Protein AF-A0A8I0H2J3-F1 (afdb_monomer)

Nearest PDB structures (foldseek):
  2j9d-assembly2_F  TM=2.224E-01  e=5.536E+00  Methanocaldococcus jannaschii

pLDDT: mean 88.03, std 11.67, range [45.56, 97.19]

Mean predicted aligned error: 5.98 Å

Solvent-accessible surface area (backbone atoms only — not comparable to full-atom values): 5090 Å² total; per-residue (Å²): 132,74,61,66,63,56,48,52,53,51,52,52,53,53,51,47,69,70,47,60,101,49,95,66,76,42,75,49,76,45,58,69,43,42,83,50,61,88,90,44,96,78,54,60,73,51,31,36,70,68,76,50,75,50,74,31,72,48,63,68,62,41,52,50,52,52,53,53,50,60,72,71,46,68,72,46,83,76,90,78,126

InterPro domains:
  IPR007160 Domain of unknown function DUF362 [PF04015] (6-68)

Structure (mmCIF, N/CA/C/O backbone):
data_AF-A0A8I0H2J3-F1
#
_entry.id 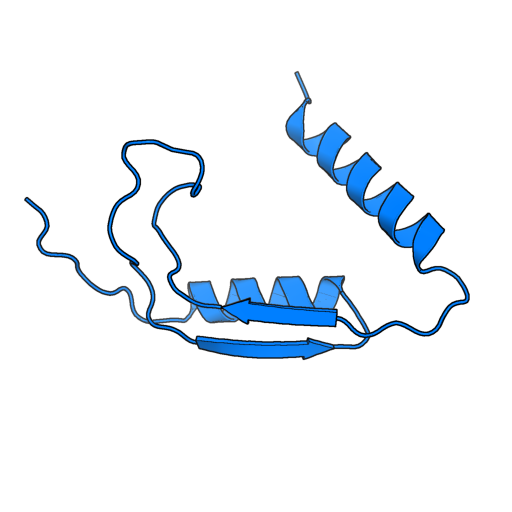  AF-A0A8I0H2J3-F1
#
loop_
_atom_site.group_PDB
_atom_site.id
_atom_site.type_symbol
_atom_site.label_atom_id
_atom_site.label_alt_id
_atom_site.label_comp_id
_atom_site.label_asym_id
_atom_site.label_entity_id
_atom_site.label_seq_id
_atom_site.pdbx_PDB_ins_code
_atom_site.Cartn_x
_atom_site.Cartn_y
_atom_site.Cartn_z
_atom_site.occupancy
_atom_site.B_iso_or_equiv
_atom_site.auth_seq_id
_atom_site.auth_comp_id
_atom_site.auth_asym_id
_atom_site.auth_atom_id
_atom_site.pdbx_PDB_model_num
ATOM 1 N N . TRP A 1 1 ? 18.957 11.999 11.638 1.00 45.56 1 TRP A N 1
ATOM 2 C CA . TRP A 1 1 ? 17.842 12.670 12.324 1.00 45.56 1 TRP A CA 1
ATOM 3 C C . TRP A 1 1 ? 16.573 12.239 11.648 1.00 45.56 1 TRP A C 1
ATOM 5 O O . TRP A 1 1 ? 16.520 12.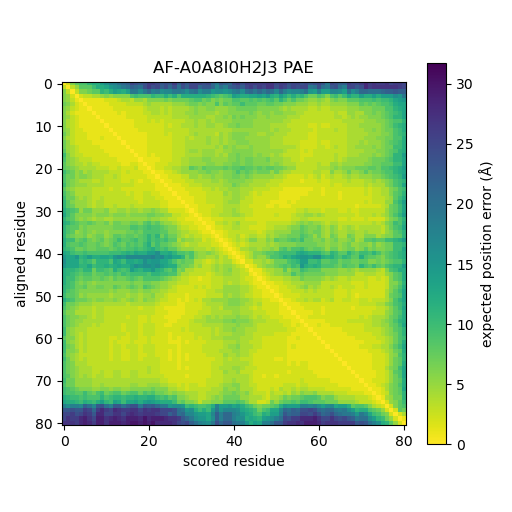167 10.430 1.00 45.56 1 TRP A O 1
ATOM 15 N N . ASP A 1 2 ? 15.639 11.848 12.487 1.00 59.62 2 ASP A N 1
ATOM 16 C CA . ASP A 1 2 ? 14.548 10.940 12.205 1.00 59.62 2 ASP A CA 1
ATOM 17 C C . ASP A 1 2 ? 13.335 11.652 11.572 1.00 59.62 2 ASP A C 1
ATOM 19 O O . ASP A 1 2 ? 12.301 11.875 12.203 1.00 59.62 2 ASP A O 1
ATOM 23 N N . THR A 1 3 ? 13.500 12.163 10.348 1.00 66.88 3 THR A N 1
ATOM 24 C CA . THR A 1 3 ? 12.438 12.937 9.684 1.00 66.88 3 THR A CA 1
ATOM 25 C C . THR A 1 3 ? 11.358 12.035 9.096 1.00 66.88 3 THR A C 1
ATOM 27 O O . THR A 1 3 ? 10.178 12.359 9.222 1.00 66.88 3 THR A O 1
ATOM 30 N N . SER A 1 4 ? 11.746 10.911 8.485 1.00 80.44 4 SER A N 1
ATOM 31 C CA . SER A 1 4 ? 10.825 10.025 7.764 1.00 80.44 4 SER A CA 1
ATOM 32 C C . SER A 1 4 ? 10.000 9.142 8.703 1.00 80.44 4 SER A C 1
ATOM 34 O O . SER A 1 4 ? 8.790 9.049 8.529 1.00 80.44 4 SER A O 1
ATOM 36 N N . GLU A 1 5 ? 10.607 8.553 9.740 1.00 88.62 5 GLU A N 1
ATOM 37 C CA . GLU A 1 5 ? 9.885 7.694 10.692 1.00 88.62 5 GLU A CA 1
ATOM 38 C C . GLU A 1 5 ? 8.854 8.515 11.474 1.00 88.62 5 GLU A C 1
ATOM 40 O O . GLU A 1 5 ? 7.669 8.183 11.510 1.00 88.62 5 GLU A O 1
ATOM 45 N N . ARG A 1 6 ? 9.266 9.672 12.014 1.00 91.19 6 ARG A N 1
ATOM 46 C CA . ARG A 1 6 ? 8.361 10.574 12.739 1.00 91.19 6 ARG A CA 1
ATOM 47 C C . ARG A 1 6 ? 7.230 11.123 11.871 1.00 91.19 6 ARG A C 1
ATOM 49 O O . ARG A 1 6 ? 6.133 11.349 12.385 1.00 91.19 6 ARG A O 1
ATOM 56 N N . LEU A 1 7 ? 7.480 11.366 10.585 1.00 90.38 7 LEU A N 1
ATOM 57 C CA . LEU A 1 7 ? 6.430 11.748 9.640 1.00 90.38 7 LEU A CA 1
ATOM 58 C C . LEU A 1 7 ? 5.423 10.605 9.462 1.00 90.38 7 LEU A C 1
ATOM 60 O O . LEU A 1 7 ? 4.223 10.842 9.586 1.00 90.38 7 LEU A O 1
ATOM 64 N N . ASN A 1 8 ? 5.905 9.377 9.267 1.00 89.88 8 ASN A N 1
ATOM 65 C CA . ASN A 1 8 ? 5.061 8.195 9.101 1.00 89.88 8 ASN A CA 1
ATOM 66 C C . ASN A 1 8 ? 4.188 7.934 10.338 1.00 89.88 8 ASN A C 1
ATOM 68 O O . ASN A 1 8 ? 2.987 7.708 10.193 1.00 89.88 8 ASN A O 1
ATOM 72 N N . TYR A 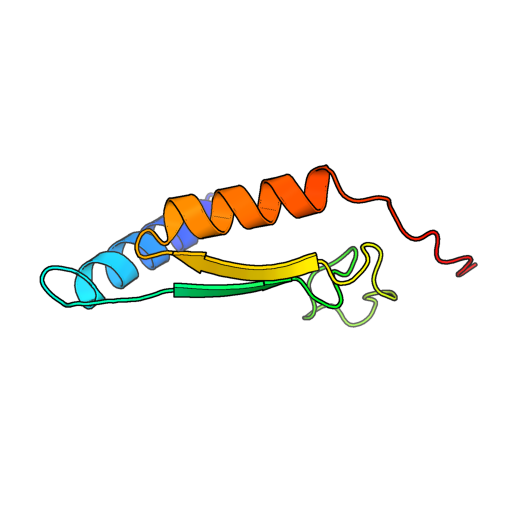1 9 ? 4.740 8.059 11.553 1.00 92.12 9 TYR A N 1
ATOM 73 C CA . TYR A 1 9 ? 3.952 7.930 12.786 1.00 92.12 9 TYR A CA 1
ATOM 74 C C . TYR A 1 9 ? 2.816 8.952 12.860 1.00 92.12 9 TYR A C 1
ATOM 76 O O . TYR A 1 9 ? 1.691 8.591 13.196 1.00 92.12 9 TYR A O 1
ATOM 84 N N . LYS A 1 10 ? 3.080 10.216 12.506 1.00 94.38 10 LYS A N 1
ATOM 85 C CA . LYS A 1 10 ? 2.044 11.258 12.505 1.00 94.38 10 LYS A CA 1
ATOM 86 C C . LYS A 1 10 ? 0.975 11.013 11.444 1.00 94.38 10 LYS A C 1
ATOM 88 O O . LYS A 1 10 ? -0.201 11.233 11.713 1.00 94.38 10 LYS A O 1
ATOM 93 N N . ILE A 1 11 ? 1.359 10.555 10.251 1.00 93.69 11 ILE A N 1
ATOM 94 C CA . ILE A 1 11 ? 0.401 10.189 9.197 1.00 93.69 11 ILE A CA 1
ATOM 95 C C . ILE A 1 11 ? -0.518 9.067 9.694 1.00 93.69 11 ILE A C 1
ATOM 97 O O . ILE A 1 11 ? -1.738 9.183 9.563 1.00 93.69 11 ILE A O 1
ATOM 101 N N . ALA A 1 12 ? 0.042 8.025 10.314 1.00 92.38 12 ALA A N 1
ATOM 102 C CA . ALA A 1 12 ? -0.736 6.928 10.883 1.00 92.38 12 ALA A CA 1
ATOM 103 C C . ALA A 1 12 ? -1.671 7.408 12.008 1.00 92.38 12 ALA A C 1
ATOM 105 O O . ALA A 1 12 ? -2.861 7.101 11.989 1.00 92.38 12 ALA A O 1
ATOM 106 N N . GLU A 1 13 ? -1.166 8.218 12.944 1.00 94.94 13 GLU A N 1
ATOM 107 C CA . GLU A 1 13 ? -1.942 8.786 14.054 1.00 94.94 13 GLU A CA 1
ATOM 108 C C . GLU A 1 13 ? -3.154 9.587 13.555 1.00 94.94 13 GLU A C 1
ATOM 110 O O . GLU A 1 13 ? -4.287 9.342 13.980 1.00 94.94 13 GLU A O 1
ATOM 115 N N . TYR A 1 14 ? -2.944 10.505 12.60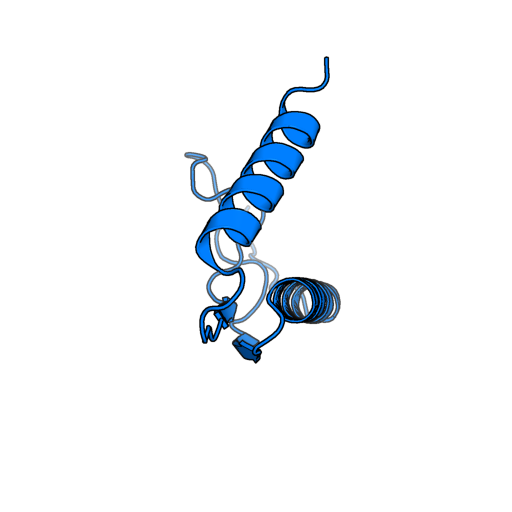8 1.00 95.75 14 TYR A N 1
ATOM 116 C CA . TYR A 1 14 ? -4.032 11.314 12.059 1.00 95.75 14 TYR A CA 1
ATOM 117 C C . TYR A 1 14 ? -5.004 10.497 11.206 1.00 95.75 14 TYR A C 1
ATOM 119 O O . TYR A 1 14 ? -6.208 10.747 11.258 1.00 95.75 14 TYR A O 1
ATOM 127 N N . SER A 1 15 ? -4.520 9.494 10.469 1.00 93.44 15 SER A N 1
ATOM 128 C CA . SER A 1 15 ? -5.389 8.590 9.706 1.00 93.44 15 SER A CA 1
ATOM 129 C C . SER A 1 15 ? -6.330 7.825 10.637 1.00 93.44 15 SER A C 1
ATOM 131 O O . SER A 1 15 ? -7.539 7.796 10.412 1.00 93.44 15 SER A O 1
ATOM 133 N N . VAL A 1 16 ? -5.811 7.293 11.748 1.00 92.94 16 VAL A N 1
ATOM 134 C CA . VAL A 1 16 ? -6.630 6.635 12.776 1.00 92.94 16 VAL A CA 1
ATOM 135 C C . VAL A 1 16 ? -7.638 7.611 13.386 1.00 92.94 16 VAL A C 1
ATOM 137 O O . VAL A 1 16 ? -8.799 7.246 13.555 1.00 92.94 16 VAL A O 1
ATOM 140 N N . ALA A 1 17 ? -7.245 8.856 13.670 1.00 95.25 17 ALA A N 1
ATOM 141 C CA . ALA A 1 17 ? -8.157 9.864 14.214 1.00 95.25 17 ALA A CA 1
ATOM 142 C C . ALA A 1 17 ? -9.353 10.162 13.286 1.00 95.25 17 ALA A C 1
ATOM 144 O O . ALA A 1 17 ? -10.449 10.436 13.774 1.00 95.25 17 ALA A O 1
ATOM 145 N N . VAL A 1 18 ? -9.164 10.083 11.964 1.00 93.69 18 VAL A N 1
ATOM 146 C CA . VAL A 1 18 ? -10.239 10.263 10.974 1.00 93.69 18 VAL A CA 1
ATOM 147 C C . VAL A 1 18 ? -11.139 9.030 10.879 1.00 93.69 18 VAL A C 1
ATOM 149 O O . VAL A 1 18 ? -12.357 9.176 10.775 1.00 93.69 18 VAL A O 1
ATOM 152 N N . LEU A 1 19 ? -10.557 7.829 10.902 1.00 93.12 19 LEU A N 1
ATOM 153 C CA . LEU A 1 19 ? -11.265 6.569 10.642 1.00 93.12 19 LEU A CA 1
ATOM 154 C C . LEU A 1 19 ? -11.969 5.987 11.873 1.00 93.12 19 LEU A C 1
ATOM 156 O O . LEU A 1 19 ? -12.923 5.219 11.731 1.00 93.12 19 LEU A O 1
ATOM 160 N N . LYS A 1 20 ? -11.508 6.331 13.079 1.00 93.81 20 LYS A N 1
ATOM 161 C CA . LYS A 1 20 ? -12.028 5.779 14.331 1.00 93.81 20 LYS A CA 1
ATOM 162 C C . LYS A 1 20 ? -13.542 5.991 14.455 1.00 93.81 20 LYS A C 1
ATOM 164 O O . LYS A 1 20 ? -14.053 7.087 14.235 1.00 93.81 20 LYS A O 1
ATOM 169 N N . ASP A 1 21 ? -14.240 4.914 14.815 1.00 94.25 21 ASP A N 1
ATOM 170 C CA . ASP A 1 21 ? -15.697 4.854 15.001 1.00 94.25 21 ASP A CA 1
ATOM 171 C C . ASP A 1 21 ? -16.526 5.201 13.745 1.00 94.25 21 ASP A C 1
ATOM 173 O O . ASP A 1 21 ? -17.713 5.523 13.837 1.00 94.25 21 ASP A O 1
ATOM 177 N N . LYS A 1 22 ? -15.922 5.119 12.550 1.00 94.19 22 LYS A N 1
ATOM 178 C CA . LYS A 1 22 ? -16.596 5.336 11.264 1.00 94.19 22 LYS A CA 1
ATOM 179 C C . LYS A 1 22 ? -16.410 4.131 10.338 1.00 94.19 22 LYS A C 1
ATOM 181 O O . LYS A 1 22 ? -15.316 3.566 10.297 1.00 94.19 22 LYS A O 1
ATOM 186 N N . PRO A 1 23 ? -17.437 3.747 9.559 1.00 94.69 23 PRO A N 1
ATOM 187 C CA . PRO A 1 23 ? -17.271 2.729 8.530 1.00 94.69 23 PRO A CA 1
ATOM 188 C C . PRO A 1 23 ? -16.302 3.232 7.456 1.00 94.69 23 PRO A C 1
ATOM 190 O O . PRO A 1 23 ? -16.436 4.354 6.966 1.00 94.69 23 PRO A O 1
ATOM 193 N N . HIS A 1 24 ? -15.335 2.396 7.094 1.00 94.12 24 HIS A N 1
ATOM 194 C CA . HIS A 1 24 ? -14.333 2.692 6.080 1.00 94.12 24 HIS A CA 1
ATOM 195 C C . HIS A 1 24 ? -13.992 1.441 5.273 1.00 94.12 24 HIS A C 1
ATOM 197 O O . HIS A 1 24 ? -14.161 0.312 5.733 1.00 94.12 24 HIS A O 1
ATOM 203 N N . PHE A 1 25 ? -13.546 1.667 4.042 1.00 95.38 25 PHE A N 1
ATOM 204 C CA . PHE A 1 25 ? -13.135 0.629 3.112 1.00 95.38 25 PHE A CA 1
ATOM 205 C C . PHE A 1 25 ? -11.993 1.174 2.263 1.00 95.38 25 PHE A C 1
ATOM 207 O O . PHE A 1 25 ? -12.086 2.287 1.743 1.00 95.38 25 PHE A O 1
ATOM 214 N N . HIS A 1 26 ? -10.918 0.404 2.155 1.00 95.94 26 HIS A N 1
ATOM 215 C CA . HIS A 1 26 ? -9.686 0.812 1.499 1.00 95.94 26 HIS A CA 1
ATOM 216 C C . HIS A 1 26 ? -9.488 -0.007 0.232 1.00 95.94 26 HIS A C 1
ATOM 218 O O . HIS A 1 26 ? -9.728 -1.215 0.225 1.00 95.94 26 HIS A O 1
ATOM 224 N N . ILE A 1 27 ? -9.065 0.665 -0.837 1.00 97.19 27 ILE A N 1
ATOM 225 C CA . ILE A 1 27 ? -8.796 0.066 -2.142 1.00 97.19 27 ILE A CA 1
ATOM 226 C C . ILE A 1 27 ? -7.431 0.571 -2.597 1.00 97.19 27 ILE A C 1
ATOM 228 O O . ILE A 1 27 ? -7.216 1.783 -2.641 1.00 97.19 27 ILE A O 1
ATOM 232 N N . SER A 1 28 ? -6.546 -0.353 -2.954 1.00 96.25 28 SER A N 1
ATOM 233 C CA . SER A 1 28 ? -5.211 -0.063 -3.476 1.00 96.25 28 SER A CA 1
ATOM 234 C C . SER A 1 28 ? -5.080 -0.629 -4.883 1.00 96.25 28 SER A C 1
ATOM 236 O O . SER A 1 28 ? -5.493 -1.758 -5.155 1.00 96.25 28 SER A O 1
ATOM 238 N N . PHE A 1 29 ? -4.505 0.170 -5.776 1.00 95.50 29 PHE A N 1
ATOM 239 C CA . PHE A 1 29 ? -4.233 -0.193 -7.162 1.00 95.50 29 PHE A CA 1
ATOM 240 C C . PHE A 1 29 ? -2.736 -0.437 -7.295 1.00 95.50 29 PHE A C 1
ATOM 242 O O . PHE A 1 29 ? -1.942 0.450 -6.987 1.00 95.50 29 PHE A O 1
ATOM 249 N N . ILE A 1 30 ? -2.353 -1.627 -7.744 1.00 94.19 30 ILE A N 1
ATOM 250 C CA . ILE A 1 30 ? -0.957 -1.975 -7.997 1.00 94.19 30 ILE A CA 1
ATOM 251 C C . ILE A 1 30 ? -0.761 -1.958 -9.507 1.00 94.19 30 ILE A C 1
ATOM 253 O O . ILE A 1 30 ? -1.024 -2.946 -10.198 1.00 94.19 30 ILE A O 1
ATOM 257 N N . MET A 1 31 ? -0.357 -0.799 -10.011 1.00 92.00 31 MET A N 1
ATOM 258 C CA . MET A 1 31 ? -0.171 -0.549 -11.434 1.00 92.00 31 MET A CA 1
ATOM 259 C C . MET A 1 31 ? 1.040 0.347 -11.664 1.00 92.00 31 MET A C 1
ATOM 261 O O . MET A 1 31 ? 1.327 1.196 -10.823 1.00 92.00 31 MET A O 1
ATOM 265 N N . ASN A 1 32 ? 1.719 0.172 -12.799 1.00 87.44 32 ASN A N 1
ATOM 266 C CA . ASN A 1 32 ? 2.889 0.967 -13.194 1.00 87.44 32 ASN A CA 1
ATOM 267 C C . ASN A 1 32 ? 3.949 1.120 -12.084 1.00 87.44 32 ASN A C 1
ATOM 269 O O . ASN A 1 32 ? 4.463 2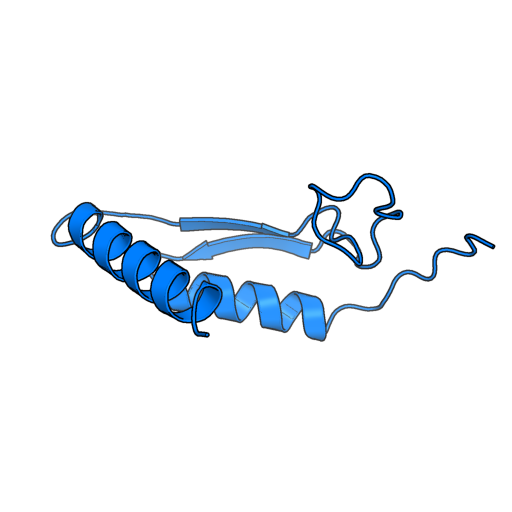.214 -11.868 1.00 87.44 32 ASN A O 1
ATOM 273 N N . VAL A 1 33 ? 4.263 0.046 -11.354 1.00 89.69 33 VAL A N 1
ATOM 274 C CA . VAL A 1 33 ? 5.233 0.120 -10.250 1.00 89.69 33 VAL A CA 1
ATOM 275 C C . VAL A 1 33 ? 6.623 0.392 -10.822 1.00 89.69 33 VAL A C 1
ATOM 277 O O . VAL A 1 3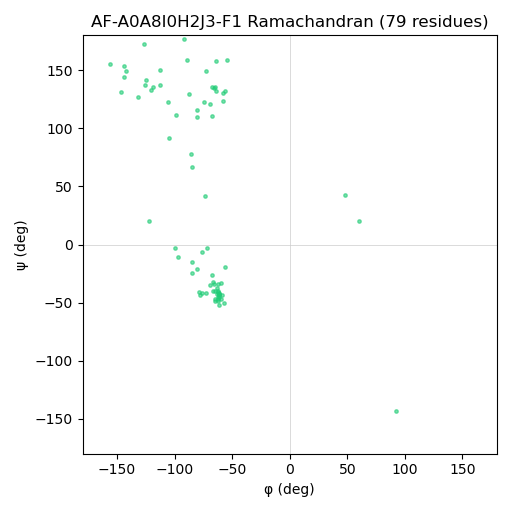3 ? 7.216 -0.462 -11.487 1.00 89.69 33 VAL A O 1
ATOM 280 N N . SER A 1 34 ? 7.125 1.592 -10.566 1.00 88.62 34 SER A N 1
ATOM 281 C CA . SER A 1 34 ? 8.415 2.081 -11.029 1.00 88.62 34 SER A CA 1
ATOM 282 C C . SER A 1 34 ? 9.545 1.759 -10.043 1.00 88.62 34 SER A C 1
ATOM 284 O O . SER A 1 34 ? 9.283 1.511 -8.862 1.00 88.62 34 SER A O 1
ATOM 286 N N . PRO A 1 35 ? 10.810 1.755 -10.499 1.00 84.62 35 PRO A N 1
ATOM 287 C CA . PRO A 1 35 ? 11.942 1.470 -9.622 1.00 84.62 35 PRO A CA 1
ATOM 288 C C . PRO A 1 35 ? 12.174 2.567 -8.577 1.00 84.62 35 PRO A C 1
ATOM 290 O O . PRO A 1 35 ? 12.687 2.278 -7.499 1.00 84.62 35 PRO A O 1
ATOM 293 N N . GLU A 1 36 ? 11.771 3.805 -8.870 1.00 86.75 36 GLU A N 1
ATOM 294 C CA . GLU A 1 36 ? 11.962 4.958 -7.995 1.00 86.75 36 GLU A CA 1
ATOM 295 C C . GLU A 1 36 ? 10.644 5.689 -7.726 1.00 86.75 36 GLU A C 1
ATOM 297 O O . GLU A 1 36 ? 9.602 5.376 -8.301 1.00 86.75 36 GLU A O 1
ATOM 302 N N . CYS A 1 37 ? 10.677 6.666 -6.818 1.00 84.31 37 CYS A N 1
ATOM 303 C CA . CYS A 1 37 ? 9.503 7.472 -6.494 1.00 84.31 37 CYS A CA 1
ATOM 304 C C . CYS A 1 37 ? 9.069 8.327 -7.696 1.00 84.31 37 CYS A C 1
ATOM 306 O O . CYS A 1 37 ? 9.890 9.031 -8.281 1.00 84.31 37 CYS A O 1
ATOM 308 N N . ASP A 1 38 ? 7.766 8.362 -7.988 1.00 84.94 38 ASP A N 1
ATOM 309 C CA . ASP A 1 38 ? 7.179 9.106 -9.117 1.00 84.94 38 ASP A CA 1
ATOM 310 C C . ASP A 1 38 ? 7.505 10.604 -9.147 1.00 84.94 38 ASP A C 1
ATOM 312 O O . ASP A 1 38 ? 7.394 11.256 -10.184 1.00 84.94 38 ASP A O 1
ATOM 316 N N . CYS A 1 39 ? 7.914 11.183 -8.017 1.00 84.06 39 CYS A N 1
ATOM 317 C CA . CYS A 1 39 ? 8.339 12.577 -7.961 1.00 84.06 39 CYS A CA 1
ATOM 318 C C . CYS A 1 39 ? 9.745 12.815 -8.537 1.00 84.06 39 CYS A C 1
ATOM 320 O O . CYS A 1 39 ? 10.170 13.970 -8.639 1.00 84.06 39 CYS A O 1
ATOM 322 N N . TRP A 1 40 ? 10.474 11.755 -8.894 1.00 86.38 40 TRP A N 1
ATOM 323 C CA . TRP A 1 40 ? 11.822 11.850 -9.430 1.00 86.38 40 TRP A CA 1
ATOM 324 C C . TRP A 1 40 ? 11.803 12.018 -10.949 1.00 86.38 40 TRP A C 1
ATOM 326 O O . TRP A 1 40 ? 11.170 11.270 -11.686 1.00 86.38 40 TRP A O 1
ATOM 336 N N . ASN A 1 41 ? 12.538 13.015 -11.437 1.00 82.12 41 ASN A N 1
ATOM 337 C CA . ASN A 1 41 ? 12.573 13.402 -12.851 1.00 82.12 41 ASN A CA 1
ATOM 338 C C . ASN A 1 41 ? 13.316 12.405 -13.762 1.00 82.12 41 ASN A C 1
ATOM 340 O O . ASN A 1 41 ? 13.375 12.621 -14.971 1.00 82.12 41 ASN A O 1
ATOM 344 N N . HIS A 1 42 ? 13.899 11.355 -13.185 1.00 80.00 42 HIS A N 1
ATOM 345 C CA . HIS A 1 42 ? 14.632 10.296 -13.879 1.00 80.00 42 HIS A CA 1
ATOM 346 C C . HIS A 1 42 ? 14.036 8.908 -13.604 1.00 80.00 42 HIS A C 1
ATOM 348 O O . HIS A 1 42 ? 14.735 7.910 -13.746 1.00 80.00 42 HIS A O 1
ATOM 354 N N . ASN A 1 43 ? 12.773 8.843 -13.171 1.00 80.88 43 ASN A N 1
ATOM 355 C CA . ASN A 1 43 ? 12.098 7.572 -12.952 1.00 80.88 43 ASN A CA 1
ATOM 356 C C . ASN A 1 43 ? 11.934 6.816 -14.284 1.00 80.88 43 ASN A C 1
ATOM 358 O O . ASN A 1 43 ? 11.585 7.421 -15.301 1.00 80.88 43 ASN A O 1
ATOM 362 N N . ASP A 1 44 ? 12.225 5.517 -14.275 1.00 77.94 44 ASP A N 1
ATOM 363 C CA . ASP A 1 44 ? 12.198 4.661 -15.467 1.00 77.94 44 ASP A CA 1
ATOM 364 C C . ASP A 1 44 ? 10.823 3.985 -15.635 1.00 77.94 44 ASP A C 1
ATOM 366 O O . ASP A 1 44 ? 9.914 4.148 -14.816 1.00 77.94 44 ASP A O 1
ATOM 370 N N . ALA A 1 45 ? 10.655 3.234 -16.723 1.00 82.88 45 ALA A N 1
ATOM 371 C CA . ALA A 1 45 ? 9.480 2.418 -16.985 1.00 82.88 45 ALA A CA 1
ATOM 372 C C . ALA A 1 45 ? 9.169 1.443 -15.833 1.00 82.88 45 ALA A C 1
ATOM 374 O O . ALA A 1 45 ? 10.027 1.084 -15.025 1.00 82.88 45 ALA A O 1
ATOM 375 N N . ALA A 1 46 ? 7.915 0.994 -15.7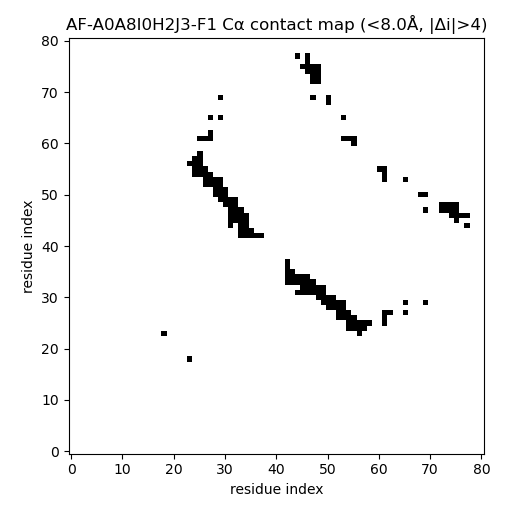77 1.00 84.44 46 ALA A N 1
ATOM 376 C CA . ALA A 1 46 ? 7.458 0.065 -14.753 1.00 84.44 46 ALA A CA 1
ATOM 377 C C . ALA A 1 46 ? 8.272 -1.242 -14.764 1.00 84.44 46 ALA A C 1
ATOM 379 O O . ALA A 1 46 ? 8.422 -1.889 -15.802 1.00 84.44 46 ALA A O 1
ATOM 380 N N . ILE A 1 47 ? 8.749 -1.643 -13.585 1.00 88.56 47 ILE A N 1
ATOM 381 C CA . ILE A 1 47 ? 9.570 -2.845 -13.373 1.00 88.56 47 ILE A CA 1
ATOM 382 C C . ILE A 1 47 ? 8.751 -4.048 -12.898 1.00 88.56 47 ILE A C 1
ATOM 384 O O . ILE A 1 47 ? 9.258 -5.164 -12.876 1.00 88.56 47 ILE A O 1
ATOM 388 N N . ILE A 1 48 ? 7.487 -3.854 -12.521 1.00 90.31 48 ILE A N 1
ATOM 389 C CA . ILE A 1 48 ? 6.566 -4.924 -12.114 1.00 90.31 48 ILE A CA 1
ATOM 390 C C . ILE A 1 48 ? 5.304 -4.811 -12.977 1.00 90.31 48 ILE A C 1
ATOM 392 O O . ILE A 1 48 ? 4.832 -3.691 -13.200 1.00 90.31 48 ILE A O 1
ATOM 396 N N . PRO A 1 49 ? 4.750 -5.932 -13.482 1.00 89.19 49 PRO A N 1
ATOM 397 C CA . PRO A 1 49 ? 3.493 -5.897 -14.221 1.00 89.19 49 PRO A CA 1
ATOM 398 C C . PRO A 1 49 ? 2.337 -5.439 -13.327 1.00 89.19 49 PRO A C 1
ATOM 400 O O . PRO A 1 49 ? 2.381 -5.598 -12.109 1.00 89.19 49 PRO A O 1
ATOM 403 N N . ASP A 1 50 ? 1.267 -4.933 -13.935 1.00 92.50 50 ASP A N 1
ATOM 404 C CA . ASP A 1 50 ? 0.055 -4.583 -13.194 1.00 92.50 50 ASP A CA 1
ATOM 405 C C . ASP A 1 50 ? -0.500 -5.814 -12.455 1.00 92.50 50 ASP A C 1
ATOM 407 O O . ASP A 1 50 ? -0.803 -6.844 -13.065 1.00 92.50 50 ASP A O 1
ATOM 411 N N . LEU A 1 51 ? -0.654 -5.703 -11.132 1.00 92.56 51 LEU A N 1
ATOM 412 C CA . LEU A 1 51 ? -1.164 -6.782 -10.270 1.00 92.56 51 LEU A CA 1
ATOM 413 C C . LEU A 1 51 ? -2.650 -6.600 -9.926 1.00 92.56 51 LEU A C 1
ATOM 415 O O . LEU A 1 51 ? -3.258 -7.462 -9.290 1.00 92.56 51 LEU A O 1
ATOM 419 N N . GLY A 1 52 ? -3.255 -5.500 -10.380 1.00 93.75 52 GLY A N 1
ATOM 420 C CA . GLY A 1 52 ? -4.684 -5.234 -10.257 1.00 93.75 52 GLY A CA 1
ATOM 421 C C . GLY A 1 52 ? -5.052 -4.451 -8.998 1.00 93.75 52 GLY A C 1
ATOM 422 O O . GLY A 1 52 ? -4.354 -3.519 -8.601 1.00 93.75 52 GLY A O 1
ATOM 423 N N . MET A 1 53 ? -6.202 -4.787 -8.409 1.00 96.56 53 MET A N 1
ATOM 424 C CA . MET A 1 53 ? -6.796 -4.063 -7.283 1.00 96.56 53 MET A CA 1
ATOM 425 C C . MET A 1 53 ? -6.956 -4.972 -6.075 1.00 96.56 53 MET A C 1
ATOM 427 O O . MET A 1 53 ? -7.511 -6.066 -6.188 1.00 96.56 53 MET A O 1
ATOM 431 N N . LEU A 1 54 ? -6.540 -4.483 -4.913 1.00 97.06 54 LEU A N 1
ATOM 432 C CA . LEU A 1 54 ? -6.828 -5.111 -3.632 1.00 97.06 54 LEU A CA 1
ATOM 433 C C . LEU A 1 54 ? -7.767 -4.217 -2.841 1.00 97.06 54 LEU A C 1
ATOM 435 O O . LEU A 1 54 ? -7.742 -2.993 -2.969 1.00 97.06 54 LEU A O 1
ATOM 439 N N . ALA A 1 55 ? -8.583 -4.838 -1.998 1.00 97.00 55 ALA A N 1
ATOM 440 C CA . ALA A 1 55 ? -9.470 -4.103 -1.124 1.00 97.00 55 ALA A CA 1
ATOM 441 C C . ALA A 1 55 ? -9.619 -4.795 0.231 1.00 97.00 55 ALA A C 1
ATOM 443 O O . ALA A 1 55 ? -9.628 -6.023 0.319 1.00 97.00 55 ALA A O 1
ATOM 444 N N . SER A 1 56 ? -9.727 -3.997 1.289 1.00 96.81 56 SER A N 1
ATOM 445 C CA . SER A 1 56 ? -9.843 -4.471 2.667 1.00 96.81 56 SER A CA 1
ATOM 446 C C . SER A 1 56 ? -10.524 -3.421 3.542 1.00 96.81 56 SER A C 1
ATOM 448 O O . SER A 1 56 ? -10.467 -2.222 3.265 1.00 96.81 56 SER A O 1
ATOM 450 N N . ALA A 1 57 ? -11.140 -3.869 4.634 1.00 93.69 57 ALA A N 1
ATOM 451 C CA . ALA A 1 57 ? -11.560 -2.980 5.715 1.00 93.69 57 ALA A CA 1
ATOM 452 C C . ALA A 1 57 ? -10.394 -2.617 6.655 1.00 93.69 57 ALA A C 1
ATOM 454 O O . ALA A 1 57 ? -10.463 -1.602 7.333 1.00 93.69 57 ALA A O 1
ATOM 455 N N . ASP A 1 58 ? -9.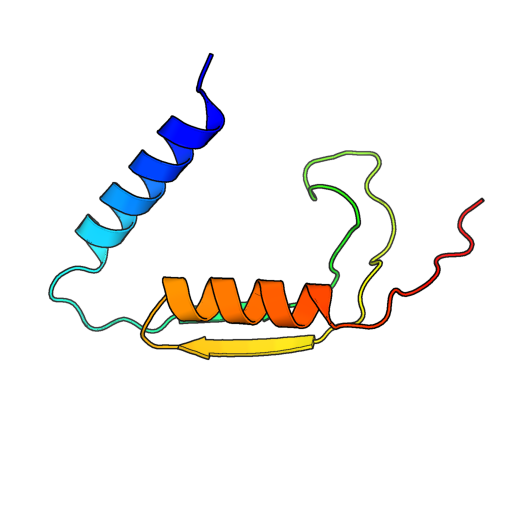325 -3.420 6.677 1.00 93.62 58 ASP A N 1
ATOM 456 C CA . ASP A 1 58 ? -8.099 -3.146 7.432 1.00 93.62 58 ASP A CA 1
ATOM 457 C C . ASP A 1 58 ? -7.033 -2.543 6.493 1.00 93.62 58 ASP A C 1
ATOM 459 O O . ASP A 1 58 ? -6.540 -3.261 5.610 1.00 93.62 58 ASP A O 1
ATOM 463 N N . PRO A 1 59 ? -6.672 -1.254 6.658 1.00 92.06 59 PRO A N 1
ATOM 464 C CA . PRO A 1 59 ? -5.686 -0.589 5.809 1.00 92.06 59 PRO A CA 1
ATOM 465 C C . PRO A 1 59 ? -4.268 -1.152 5.969 1.00 92.06 59 PRO A C 1
ATOM 467 O O . PRO A 1 59 ? -3.529 -1.215 4.992 1.00 92.06 59 PRO A O 1
ATOM 470 N N . VAL A 1 6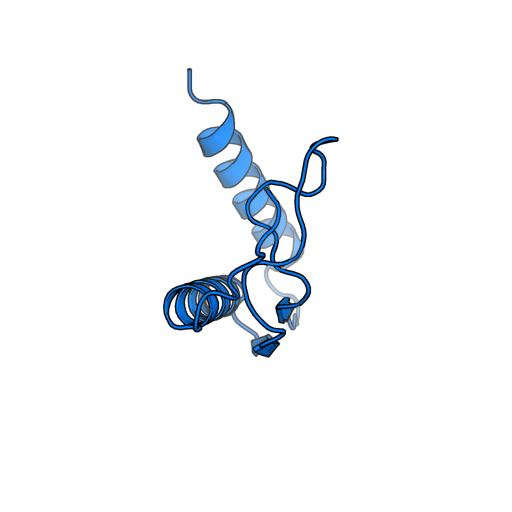0 ? -3.880 -1.618 7.162 1.00 92.38 60 VAL A N 1
ATOM 471 C CA . VAL A 1 60 ? -2.525 -2.147 7.395 1.00 92.38 60 VAL A CA 1
ATOM 472 C C . VAL A 1 60 ? -2.370 -3.510 6.727 1.00 92.38 60 VAL A C 1
ATOM 474 O O . VAL A 1 60 ? -1.352 -3.786 6.089 1.00 92.38 60 VAL A O 1
ATOM 477 N N . ALA A 1 61 ? -3.397 -4.358 6.830 1.00 95.88 61 ALA A N 1
ATOM 478 C CA . ALA A 1 61 ? -3.416 -5.641 6.134 1.00 95.88 61 ALA A CA 1
ATOM 479 C C . ALA A 1 61 ? -3.406 -5.465 4.606 1.00 95.88 61 ALA A C 1
ATOM 481 O O . ALA A 1 61 ? -2.744 -6.234 3.908 1.00 95.88 61 ALA A O 1
ATOM 482 N N . LEU A 1 62 ? -4.104 -4.443 4.092 1.00 96.56 62 LEU A N 1
ATOM 483 C CA . LEU A 1 62 ? -4.127 -4.117 2.666 1.00 96.56 62 LEU A CA 1
ATOM 484 C C . LEU A 1 62 ? -2.738 -3.751 2.143 1.00 96.56 62 LEU A C 1
ATOM 486 O O . LEU A 1 62 ? -2.279 -4.346 1.168 1.00 96.56 62 LEU A O 1
ATOM 490 N N . ASP A 1 63 ? -2.062 -2.812 2.805 1.00 94.56 63 ASP A N 1
ATOM 491 C CA . ASP A 1 63 ? -0.736 -2.349 2.392 1.00 94.56 63 ASP A CA 1
ATOM 492 C C . ASP A 1 63 ? 0.291 -3.479 2.449 1.00 94.56 63 ASP A C 1
ATOM 494 O O . ASP A 1 63 ? 1.092 -3.649 1.526 1.00 94.56 63 ASP A O 1
ATOM 498 N N . LYS A 1 64 ? 0.232 -4.312 3.497 1.00 96.12 64 LYS A N 1
ATOM 499 C CA . LYS A 1 64 ? 1.119 -5.470 3.616 1.00 96.12 64 LYS A CA 1
ATOM 500 C C . LYS A 1 64 ? 0.904 -6.467 2.477 1.00 96.12 64 LYS A C 1
ATOM 502 O O . LYS A 1 64 ? 1.879 -6.899 1.868 1.00 96.12 64 LYS A O 1
ATOM 507 N N . ALA A 1 65 ? -0.350 -6.784 2.154 1.00 97.19 65 ALA A N 1
ATOM 508 C CA . ALA A 1 65 ? -0.672 -7.671 1.041 1.00 97.19 65 ALA A CA 1
ATOM 509 C C . ALA A 1 65 ? -0.201 -7.100 -0.307 1.00 97.19 65 ALA A C 1
ATOM 511 O O . ALA A 1 65 ? 0.334 -7.843 -1.127 1.00 97.19 65 ALA A O 1
ATOM 512 N N . CYS A 1 66 ? -0.339 -5.786 -0.522 1.00 96.50 66 CYS A N 1
ATOM 513 C CA . CYS A 1 66 ? 0.158 -5.132 -1.733 1.00 96.50 66 CYS A CA 1
ATOM 514 C C . CYS A 1 66 ? 1.680 -5.258 -1.859 1.00 96.50 66 CYS A C 1
ATOM 516 O O . CYS A 1 66 ? 2.176 -5.671 -2.906 1.00 96.50 66 CYS A O 1
ATOM 518 N N . ALA A 1 67 ? 2.419 -4.961 -0.787 1.00 95.00 67 ALA A N 1
ATOM 519 C CA . ALA A 1 67 ? 3.874 -5.084 -0.775 1.00 95.00 67 ALA A CA 1
ATOM 520 C C . ALA A 1 67 ? 4.333 -6.531 -1.016 1.00 95.00 67 ALA A C 1
ATOM 522 O O . ALA A 1 67 ? 5.257 -6.766 -1.790 1.00 95.00 67 ALA A O 1
ATOM 523 N N . ASP A 1 68 ? 3.667 -7.507 -0.395 1.00 96.69 68 ASP A N 1
ATOM 524 C CA . ASP A 1 68 ? 4.001 -8.922 -0.566 1.00 96.69 68 ASP A CA 1
ATOM 525 C C . ASP A 1 68 ? 3.762 -9.402 -2.002 1.00 96.69 68 ASP A C 1
ATOM 527 O O . ASP A 1 68 ? 4.596 -10.125 -2.547 1.00 96.69 68 ASP A O 1
ATOM 531 N N . LEU A 1 69 ? 2.673 -8.963 -2.642 1.00 95.69 69 LEU A N 1
ATOM 532 C CA . LEU A 1 69 ? 2.409 -9.265 -4.050 1.00 95.69 69 LEU A CA 1
ATOM 533 C C . LEU A 1 69 ? 3.466 -8.662 -4.975 1.00 95.69 69 LEU A C 1
ATOM 535 O O . LEU A 1 69 ? 3.933 -9.350 -5.877 1.00 95.69 69 LEU A O 1
ATOM 539 N N . VAL A 1 70 ? 3.874 -7.414 -4.733 1.00 93.75 70 VAL A N 1
ATOM 540 C CA . VAL A 1 70 ? 4.937 -6.755 -5.506 1.00 93.75 70 VAL A CA 1
ATOM 541 C C . VAL A 1 70 ? 6.266 -7.501 -5.363 1.00 93.75 70 VAL A C 1
ATOM 543 O O . VAL A 1 70 ? 6.937 -7.741 -6.359 1.00 93.75 70 VAL A O 1
ATOM 546 N N . ILE A 1 71 ? 6.626 -7.929 -4.149 1.00 93.62 71 ILE A N 1
ATOM 547 C CA . ILE A 1 71 ? 7.866 -8.682 -3.886 1.00 93.62 71 ILE A CA 1
ATOM 548 C C . ILE A 1 71 ? 7.854 -10.061 -4.565 1.00 93.62 71 ILE A C 1
ATOM 550 O O . ILE A 1 71 ? 8.903 -10.560 -4.969 1.00 93.62 71 ILE A O 1
ATOM 554 N N . GLN A 1 72 ? 6.686 -10.698 -4.668 1.00 93.88 72 GLN A N 1
ATOM 555 C CA . GLN A 1 72 ? 6.529 -12.016 -5.293 1.00 93.88 72 GLN A CA 1
ATOM 556 C C . GLN A 1 72 ? 6.370 -11.954 -6.817 1.00 93.88 72 GLN A C 1
ATOM 558 O O . GLN A 1 72 ? 6.474 -12.987 -7.484 1.00 93.88 72 GLN A O 1
ATOM 563 N N . ALA A 1 73 ? 6.087 -10.777 -7.371 1.00 91.94 73 ALA A N 1
ATOM 564 C CA . ALA A 1 73 ? 5.849 -10.609 -8.792 1.00 91.94 73 ALA A CA 1
ATOM 565 C C . ALA A 1 73 ? 7.146 -10.736 -9.614 1.00 91.94 73 ALA A C 1
ATOM 567 O O . ALA A 1 73 ? 8.233 -10.390 -9.144 1.00 91.94 73 ALA A O 1
ATOM 568 N N . PRO A 1 74 ? 7.056 -11.229 -10.862 1.00 89.38 74 PRO A N 1
ATOM 569 C CA . PRO A 1 74 ? 8.204 -11.269 -11.752 1.00 89.38 74 PRO A CA 1
ATOM 570 C C . PRO A 1 74 ? 8.622 -9.850 -12.150 1.00 89.38 74 PRO A C 1
ATOM 572 O O . PRO A 1 74 ? 7.785 -9.029 -12.523 1.00 89.38 74 PRO A O 1
ATOM 575 N N . VAL A 1 75 ? 9.928 -9.592 -12.122 1.00 86.88 75 VAL A N 1
ATOM 576 C CA . VAL A 1 75 ? 10.499 -8.320 -12.575 1.00 86.88 75 VAL A CA 1
ATOM 577 C C . VAL A 1 75 ? 10.471 -8.261 -14.102 1.00 86.88 75 VAL A C 1
ATOM 579 O O . VAL A 1 75 ? 11.035 -9.124 -14.787 1.00 86.88 75 VAL A O 1
ATOM 582 N N . LEU A 1 76 ? 9.823 -7.230 -14.636 1.00 83.19 76 LEU A N 1
ATOM 583 C CA . LEU A 1 76 ? 9.931 -6.845 -16.035 1.00 83.19 76 LEU A CA 1
ATOM 584 C C . LEU A 1 76 ? 11.338 -6.295 -16.255 1.00 83.19 76 LEU A C 1
ATOM 586 O O . LEU A 1 76 ? 11.752 -5.340 -15.604 1.00 83.19 76 LEU A O 1
ATOM 590 N N . HIS A 1 77 ? 12.086 -6.916 -17.159 1.00 68.56 77 HIS A N 1
ATOM 591 C CA . HIS A 1 77 ? 13.366 -6.370 -17.583 1.00 68.56 77 HIS A CA 1
ATOM 592 C C . HIS A 1 77 ? 13.074 -5.289 -18.624 1.00 68.56 77 HIS A C 1
ATOM 594 O O . HIS A 1 77 ? 12.618 -5.606 -19.724 1.00 68.56 77 HIS A O 1
ATOM 600 N N . SER A 1 78 ? 13.289 -4.022 -18.274 1.00 59.97 78 SER A N 1
ATOM 601 C CA . SER A 1 78 ? 13.431 -2.969 -19.274 1.00 59.97 78 SER A CA 1
ATOM 602 C C . SER A 1 78 ? 14.866 -3.024 -19.802 1.00 59.97 78 SER A C 1
ATOM 604 O O . SER A 1 78 ? 15.823 -2.801 -19.065 1.00 59.97 78 SER A O 1
ATOM 606 N N . ASP A 1 79 ? 15.037 -3.333 -21.089 1.00 54.00 79 ASP A N 1
ATOM 607 C CA . ASP A 1 79 ? 16.330 -3.243 -21.790 1.00 54.00 79 ASP A CA 1
ATOM 608 C C . ASP A 1 79 ? 16.716 -1.770 -22.066 1.00 54.00 79 ASP A C 1
ATOM 610 O O . ASP A 1 79 ? 17.175 -1.420 -23.155 1.00 54.00 79 ASP A O 1
ATOM 614 N N . ASN A 1 80 ? 16.499 -0.878 -21.097 1.00 52.12 80 ASN A N 1
ATOM 615 C CA . ASN A 1 80 ? 16.798 0.544 -21.226 1.00 52.12 80 ASN A CA 1
ATOM 616 C C . ASN A 1 80 ? 18.267 0.789 -20.847 1.00 52.12 80 ASN A C 1
ATOM 618 O O . ASN A 1 80 ? 18.582 1.221 -19.738 1.00 52.12 80 ASN A O 1
ATOM 622 N N . VAL A 1 81 ? 19.160 0.456 -21.787 1.00 45.94 81 VAL A N 1
ATOM 623 C CA . VAL A 1 81 ? 20.529 1.003 -21.869 1.00 45.94 81 VAL A CA 1
ATOM 624 C C . VAL A 1 81 ? 20.475 2.488 -22.214 1.00 45.94 81 VAL A C 1
ATOM 626 O O . VAL A 1 81 ? 19.682 2.848 -23.114 1.00 45.94 81 VAL A O 1
#

Radius of gyration: 15.72 Å; Cα contacts (8 Å, |Δi|>4): 86; chains: 1; bounding box: 38×25×37 Å

Sequence (81 aa):
WDTSERLNYKIAEYSVAVLKDKPHFHISFIMNVSPECDCWNHNDAAIIPDLGMLASADPVALDKACADLVIQAPVLHSDNV

Organism: NCBI:txid611301

Foldseek 3Di:
DPPPVVVVVVVVVVVCVVPPPHQDKDKDWQAFQWPDDPVDPPIDTRQFHGPGMDMDSDPVVRVVVSVVCRVPTHTDDDPPD

Secondary structure (DSSP, 8-state):
--HHHHHHHHHHHHHHHHHTTS---EEEEE-SB-SS-TT-TT--S-SB---EEEEES-HHHHHHHHHHHHHHSPPP-----